Protein AF-A0AAW2QX03-F1 (afdb_monomer_lite)

Organism: NCBI:txid2727403

Radius of gyration: 16.06 Å; chains: 1; bounding box: 40×38×34 Å

Sequence (89 aa):
MEIEKWVIEVNNEVESMPDTLVELEQWKKTCIYRLPAYVTDLDDKAYKPQIVSLGPYHQGKPQLKPMDEHKHRALLHFLKRSEKPLDYM

pLDDT: mean 81.8, std 7.08, range [50.06, 92.44]

InterPro domains:
  IPR004158 Protein of unknown function DUF247, plant [PF03140] (32-84)
  IPR004158 Protein of unknown function DUF247, plant [PTHR31170] (15-84)

Foldseek 3Di:
DVVVVVLVVLQVVLVVDDDCVVVVVVCVVDDDDDDDPVVCVVPVPVPDDQADDDDDPDPPDPSPVVCVVVVSVVVSVVCNVVVHRDDDD

Structure (mmCIF, N/CA/C/O backbone):
data_AF-A0AAW2QX03-F1
#
_entry.id   AF-A0AAW2QX03-F1
#
loop_
_atom_site.group_PDB
_atom_site.id
_atom_site.type_symbol
_atom_site.label_atom_id
_atom_site.label_alt_id
_atom_site.label_comp_id
_atom_site.label_asym_id
_atom_site.label_entity_id
_atom_site.label_seq_id
_atom_site.pdbx_PDB_ins_code
_atom_site.Cartn_x
_atom_site.Cartn_y
_atom_s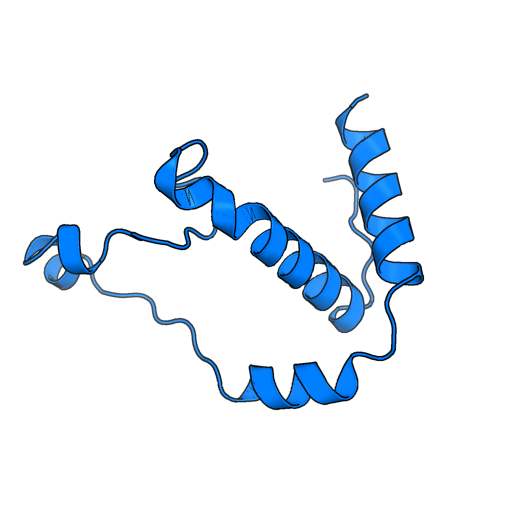ite.Cartn_z
_atom_site.occupancy
_atom_site.B_iso_or_equiv
_atom_site.auth_seq_id
_atom_site.auth_comp_id
_atom_site.auth_asym_id
_atom_site.auth_atom_id
_atom_site.pdbx_PDB_model_num
ATOM 1 N N . MET A 1 1 ? 5.028 19.760 -11.790 1.00 68.50 1 MET A N 1
ATOM 2 C CA . MET A 1 1 ? 4.047 19.572 -10.693 1.00 68.50 1 MET A CA 1
ATOM 3 C C . MET A 1 1 ? 4.470 18.379 -9.842 1.00 68.50 1 MET A C 1
ATOM 5 O O . MET A 1 1 ? 4.966 17.420 -10.411 1.00 68.50 1 MET A O 1
ATOM 9 N N . GLU A 1 2 ? 4.283 18.400 -8.517 1.00 80.69 2 GLU A N 1
ATOM 10 C CA . GLU A 1 2 ? 4.695 17.311 -7.592 1.00 80.69 2 GLU A CA 1
ATOM 11 C C . GLU A 1 2 ? 4.241 15.903 -8.032 1.00 80.69 2 GLU A C 1
ATOM 13 O O . GLU A 1 2 ? 4.973 14.931 -7.877 1.00 80.69 2 GLU A O 1
ATOM 18 N N . ILE A 1 3 ? 3.070 15.805 -8.668 1.00 83.44 3 ILE A N 1
ATOM 19 C CA . ILE A 1 3 ? 2.525 14.547 -9.200 1.00 83.44 3 ILE A CA 1
ATOM 20 C C . ILE A 1 3 ? 3.385 13.991 -10.344 1.00 83.44 3 ILE A C 1
ATOM 22 O O . ILE A 1 3 ? 3.660 12.799 -10.374 1.00 83.44 3 ILE A O 1
ATOM 26 N N . GLU A 1 4 ? 3.853 14.838 -11.264 1.00 84.81 4 GLU A N 1
ATOM 27 C CA . GLU A 1 4 ? 4.662 14.399 -12.414 1.00 84.81 4 GLU A CA 1
ATOM 28 C C . GLU A 1 4 ? 5.992 13.801 -11.958 1.00 84.81 4 GLU A C 1
ATOM 30 O O . GLU A 1 4 ? 6.438 12.788 -12.489 1.00 84.81 4 GLU A O 1
ATOM 35 N N . LYS A 1 5 ? 6.601 14.413 -10.939 1.00 89.06 5 LYS A N 1
ATOM 36 C CA . LYS A 1 5 ? 7.845 13.929 -10.344 1.00 89.06 5 LYS A CA 1
ATOM 37 C C . LYS A 1 5 ? 7.648 12.556 -9.701 1.00 89.06 5 LYS A C 1
ATOM 39 O O . LYS A 1 5 ? 8.459 11.665 -9.930 1.00 89.06 5 L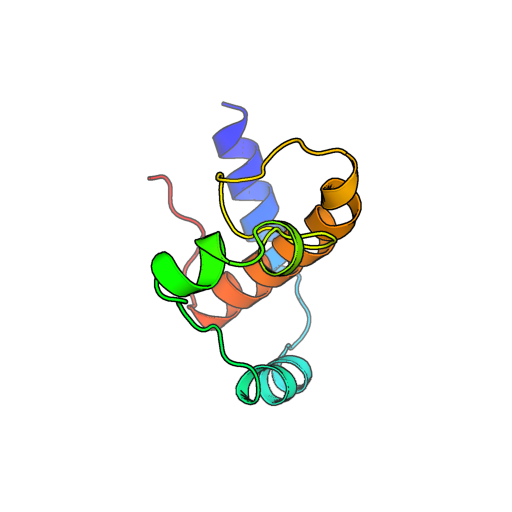YS A O 1
ATOM 44 N N . TRP A 1 6 ? 6.564 12.386 -8.945 1.00 89.62 6 TRP A N 1
ATOM 45 C CA . TRP A 1 6 ? 6.239 11.118 -8.296 1.00 89.62 6 TRP A CA 1
ATOM 46 C C . TRP A 1 6 ? 5.938 9.998 -9.305 1.00 89.62 6 TRP A C 1
ATOM 48 O O . TRP A 1 6 ? 6.414 8.880 -9.140 1.00 89.62 6 TRP A O 1
ATOM 58 N N . VAL A 1 7 ? 5.215 10.293 -10.392 1.00 89.62 7 VAL A N 1
ATOM 59 C CA . VAL A 1 7 ? 4.949 9.314 -11.464 1.00 89.62 7 VAL A CA 1
ATOM 60 C C . VAL A 1 7 ? 6.256 8.814 -12.090 1.00 89.62 7 VAL A C 1
ATOM 62 O O . VAL A 1 7 ? 6.429 7.611 -12.283 1.00 89.62 7 VAL A O 1
ATOM 65 N N . ILE A 1 8 ? 7.194 9.723 -12.374 1.00 90.62 8 ILE A N 1
ATOM 66 C CA . ILE A 1 8 ? 8.513 9.370 -12.920 1.00 90.62 8 ILE A CA 1
ATOM 67 C C . ILE A 1 8 ? 9.289 8.482 -11.938 1.00 90.62 8 ILE A C 1
ATOM 69 O O . ILE A 1 8 ? 9.870 7.481 -12.348 1.00 90.62 8 ILE A O 1
ATOM 73 N N . GLU A 1 9 ? 9.282 8.828 -10.651 1.00 91.94 9 GLU A N 1
ATOM 74 C CA . GLU A 1 9 ? 9.938 8.052 -9.593 1.00 91.94 9 GLU A CA 1
ATOM 75 C C . GLU A 1 9 ? 9.408 6.612 -9.534 1.00 91.94 9 GLU A C 1
ATOM 77 O O . GLU A 1 9 ? 10.191 5.669 -9.635 1.00 91.94 9 GLU A O 1
ATOM 82 N N . VAL A 1 10 ? 8.085 6.434 -9.498 1.00 91.25 10 VAL A N 1
ATOM 83 C CA . VAL A 1 10 ? 7.451 5.107 -9.471 1.00 91.25 10 VAL A CA 1
ATOM 84 C C . VAL A 1 10 ? 7.803 4.282 -10.711 1.00 91.25 10 VAL A C 1
ATOM 86 O O . VAL A 1 10 ? 8.119 3.100 -10.586 1.00 91.25 10 VAL A O 1
ATOM 89 N N . ASN A 1 11 ? 7.772 4.878 -11.906 1.00 91.00 11 ASN A N 1
ATOM 90 C CA . ASN A 1 11 ? 8.100 4.155 -13.138 1.00 91.00 11 ASN A CA 1
ATOM 91 C C . ASN A 1 11 ? 9.565 3.680 -13.141 1.00 91.00 11 ASN A C 1
ATOM 93 O O . ASN A 1 11 ? 9.825 2.517 -13.451 1.00 91.00 11 ASN A O 1
ATOM 97 N N . ASN A 1 12 ? 10.502 4.527 -12.704 1.00 91.31 12 ASN A N 1
ATOM 98 C CA . ASN A 1 12 ? 11.911 4.144 -12.569 1.00 91.31 12 ASN A CA 1
ATOM 99 C C . ASN A 1 12 ? 12.096 2.993 -11.563 1.00 91.31 12 ASN A C 1
ATOM 101 O O . ASN A 1 12 ? 12.894 2.081 -11.782 1.00 91.31 12 ASN A O 1
ATOM 105 N N . GLU A 1 13 ? 11.349 3.005 -10.456 1.00 92.44 13 GLU A N 1
ATOM 106 C CA . GLU A 1 13 ? 11.393 1.923 -9.474 1.00 92.44 13 GLU A CA 1
ATOM 107 C C . GLU A 1 13 ? 10.891 0.593 -10.049 1.00 92.44 13 GLU A C 1
ATOM 109 O O . GLU A 1 13 ? 11.529 -0.439 -9.826 1.00 92.44 13 GLU A O 1
ATOM 114 N N . VAL A 1 14 ? 9.803 0.607 -10.828 1.00 90.00 14 VAL A N 1
ATOM 115 C CA . VAL A 1 14 ? 9.272 -0.587 -11.511 1.00 90.00 14 VAL A CA 1
ATOM 116 C C . VAL A 1 14 ? 10.313 -1.192 -12.453 1.00 90.00 14 VAL A C 1
ATOM 118 O O . VAL A 1 14 ? 10.506 -2.411 -12.440 1.00 90.00 14 VAL A O 1
ATOM 121 N N . GLU A 1 15 ? 11.010 -0.360 -13.229 1.00 87.94 15 GLU A N 1
ATOM 122 C CA . GLU A 1 15 ? 12.082 -0.800 -14.132 1.00 87.94 15 GLU A CA 1
ATOM 123 C C . GLU A 1 15 ? 13.255 -1.432 -13.373 1.00 87.94 15 GLU A C 1
ATOM 125 O O . GLU A 1 15 ? 13.840 -2.416 -13.826 1.00 87.94 15 GLU A O 1
ATOM 130 N N . SER A 1 16 ? 13.569 -0.904 -12.187 1.00 89.25 16 SER A N 1
ATOM 131 C CA . SER A 1 16 ? 14.660 -1.394 -11.341 1.00 89.25 16 SER A CA 1
ATOM 132 C C . SER A 1 16 ? 14.337 -2.683 -10.567 1.00 89.25 16 SER A C 1
ATOM 134 O O . SER A 1 16 ? 15.238 -3.288 -9.980 1.00 89.25 16 SER A O 1
ATOM 136 N N . MET A 1 17 ? 13.070 -3.125 -10.536 1.00 85.12 17 MET A N 1
ATOM 137 C CA . MET A 1 17 ? 12.666 -4.272 -9.719 1.00 85.12 17 MET A CA 1
ATOM 138 C C . MET A 1 17 ? 13.288 -5.591 -10.214 1.00 85.12 17 MET A C 1
ATOM 140 O O . MET A 1 17 ? 13.196 -5.900 -11.408 1.00 85.12 17 MET A O 1
ATOM 144 N N . PRO A 1 18 ? 13.781 -6.457 -9.305 1.00 83.19 18 PRO A N 1
ATOM 145 C CA . PRO A 1 18 ? 14.250 -7.798 -9.650 1.00 83.19 18 PRO A CA 1
ATOM 146 C C . PRO A 1 18 ? 13.104 -8.684 -10.155 1.00 83.19 18 PRO A C 1
ATOM 148 O O . PRO A 1 18 ? 11.928 -8.321 -10.069 1.00 83.19 18 PRO A O 1
ATOM 151 N N . ASP A 1 19 ? 13.430 -9.848 -10.716 1.00 79.12 19 ASP A N 1
ATOM 152 C CA . ASP A 1 19 ? 12.417 -10.816 -11.138 1.00 79.12 19 ASP A CA 1
ATOM 153 C C . ASP A 1 19 ? 11.502 -11.202 -9.957 1.00 79.12 19 ASP A C 1
ATOM 155 O O . ASP A 1 19 ? 11.964 -11.514 -8.861 1.00 79.12 19 ASP A O 1
ATOM 159 N N . THR A 1 20 ? 10.188 -11.137 -10.181 1.00 76.62 20 THR A N 1
ATOM 160 C CA . THR A 1 20 ? 9.155 -11.245 -9.135 1.00 76.62 20 THR A CA 1
ATOM 161 C C . THR A 1 20 ? 8.411 -12.578 -9.159 1.00 76.62 20 THR A C 1
ATOM 163 O O . THR A 1 20 ? 7.474 -12.761 -8.384 1.00 76.62 20 THR A O 1
ATOM 166 N N . LEU A 1 21 ? 8.814 -13.528 -10.016 1.00 75.69 21 LEU A N 1
ATOM 167 C CA . LEU A 1 21 ? 8.117 -14.809 -10.209 1.00 75.69 21 LEU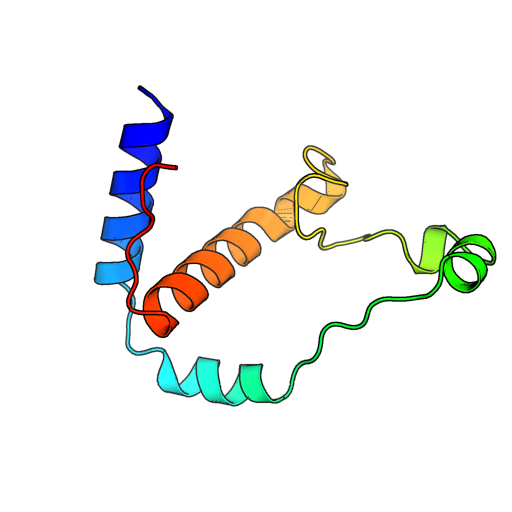 A CA 1
ATOM 168 C C . LEU A 1 21 ? 7.836 -15.564 -8.897 1.00 75.69 21 LEU A C 1
ATOM 170 O O . LEU A 1 21 ? 6.723 -16.051 -8.700 1.00 75.69 21 LEU A O 1
ATOM 174 N N . VAL A 1 22 ? 8.807 -15.600 -7.977 1.00 76.69 22 VAL A N 1
ATOM 175 C CA . VAL A 1 22 ? 8.690 -16.303 -6.684 1.00 76.69 22 VAL A CA 1
ATOM 176 C C . VAL A 1 22 ? 7.627 -15.668 -5.781 1.00 76.69 22 VAL A C 1
ATOM 178 O O . VAL A 1 22 ? 6.793 -16.364 -5.201 1.00 76.69 22 VAL A O 1
ATOM 181 N N . GLU A 1 23 ? 7.605 -14.339 -5.673 1.00 73.06 23 GLU A N 1
ATOM 182 C CA . GLU A 1 23 ? 6.581 -13.636 -4.891 1.00 73.06 23 GLU A CA 1
ATOM 183 C C . GLU A 1 23 ? 5.201 -13.755 -5.550 1.00 73.06 23 GLU A C 1
ATOM 185 O O . GLU A 1 23 ? 4.188 -13.914 -4.866 1.00 73.06 23 GLU A O 1
ATOM 190 N N . LEU A 1 24 ? 5.149 -13.763 -6.883 1.00 73.00 24 LEU A N 1
ATOM 191 C CA . LEU A 1 24 ? 3.909 -13.871 -7.646 1.00 73.00 24 LEU A CA 1
ATOM 192 C C . LEU A 1 24 ? 3.169 -15.188 -7.369 1.00 73.00 24 LEU A C 1
ATOM 194 O O . LEU A 1 24 ? 1.943 -15.193 -7.231 1.00 73.00 24 LEU A O 1
ATOM 198 N N . GLU A 1 25 ? 3.895 -16.303 -7.264 1.00 78.81 25 GLU A N 1
ATOM 199 C CA . GLU A 1 25 ? 3.324 -17.607 -6.906 1.00 78.81 25 GLU A CA 1
ATOM 200 C C . GLU A 1 25 ? 2.723 -17.615 -5.503 1.00 78.81 25 GLU A C 1
ATOM 202 O O . GLU A 1 25 ? 1.644 -18.177 -5.292 1.00 78.81 25 GLU A O 1
ATOM 207 N N . GLN A 1 26 ? 3.378 -16.946 -4.555 1.00 75.62 26 GLN A N 1
ATOM 208 C CA . GLN A 1 26 ? 2.879 -16.830 -3.191 1.00 75.62 26 GLN A CA 1
ATOM 209 C C . GLN A 1 26 ? 1.564 -16.034 -3.141 1.00 75.62 26 GLN A C 1
ATOM 211 O O . GLN A 1 26 ? 0.650 -16.391 -2.396 1.00 75.62 26 GLN A O 1
ATOM 216 N N . TRP A 1 27 ? 1.428 -14.992 -3.966 1.00 73.50 27 TRP A N 1
ATOM 217 C CA . TRP A 1 27 ? 0.266 -14.096 -3.953 1.00 73.50 27 TRP A CA 1
ATOM 218 C C . TRP A 1 27 ? -0.960 -14.666 -4.677 1.00 73.50 27 TRP A C 1
ATOM 220 O O . TRP A 1 27 ? -2.081 -14.253 -4.384 1.00 73.50 27 TRP A O 1
ATOM 230 N N . LYS A 1 28 ? -0.788 -15.655 -5.568 1.00 75.38 28 LYS A N 1
ATOM 231 C CA . LYS A 1 28 ? -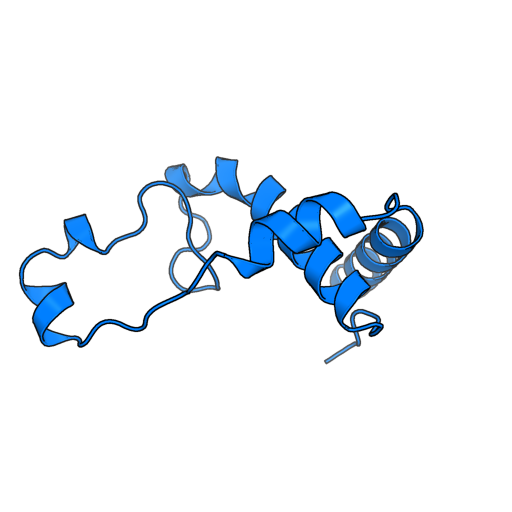1.908 -16.362 -6.227 1.00 75.38 28 LYS A CA 1
ATOM 232 C C . LYS A 1 28 ? -2.844 -17.081 -5.246 1.00 75.38 28 LYS A C 1
ATOM 234 O O . LYS A 1 28 ? -3.947 -17.454 -5.632 1.00 75.38 28 LYS A O 1
ATOM 239 N N . LYS A 1 29 ? -2.418 -17.291 -3.998 1.00 78.38 29 LYS A N 1
ATOM 240 C CA . LYS A 1 29 ? -3.193 -17.983 -2.956 1.00 78.38 29 LYS A CA 1
ATOM 241 C C . LYS A 1 29 ? -4.070 -17.045 -2.116 1.00 78.38 29 LYS A C 1
ATOM 243 O O . LYS A 1 29 ? -4.796 -17.527 -1.250 1.00 78.38 29 LYS A O 1
ATOM 248 N N . THR A 1 30 ? -4.006 -15.733 -2.342 1.00 74.00 30 THR A N 1
ATOM 249 C CA . THR A 1 30 ? -4.659 -14.727 -1.490 1.00 74.00 30 THR A CA 1
ATOM 250 C C . THR A 1 30 ? -5.905 -14.147 -2.164 1.00 74.00 30 THR A C 1
ATOM 252 O O . THR A 1 30 ? -5.885 -13.848 -3.356 1.00 74.00 30 THR A O 1
ATOM 255 N N . CYS A 1 31 ? -6.976 -13.926 -1.395 1.00 73.69 31 CYS A N 1
ATOM 256 C CA . CYS A 1 31 ? -8.240 -13.356 -1.879 1.00 73.69 31 CYS A CA 1
ATOM 257 C C . CYS A 1 31 ? -8.668 -12.141 -1.039 1.00 73.69 31 CYS A C 1
ATOM 259 O O . CYS A 1 31 ? -8.439 -12.111 0.170 1.00 73.69 31 CYS A O 1
ATOM 261 N N . ILE A 1 32 ? -9.336 -11.166 -1.668 1.00 77.31 32 ILE A N 1
ATOM 262 C CA . ILE A 1 32 ? -9.983 -10.020 -1.006 1.00 77.31 32 ILE A CA 1
ATOM 263 C C . ILE A 1 32 ? -11.499 -10.215 -1.095 1.00 77.31 32 ILE A C 1
ATOM 265 O O . ILE A 1 32 ? -12.029 -10.420 -2.185 1.00 77.31 32 ILE A O 1
ATOM 269 N N . TYR A 1 33 ? -12.197 -10.124 0.037 1.00 80.31 33 TYR A N 1
ATOM 270 C CA . TYR A 1 33 ? -13.648 -10.301 0.109 1.00 80.31 33 TYR A CA 1
ATOM 271 C C . TYR A 1 33 ? -14.345 -8.993 0.476 1.00 80.31 33 TYR A C 1
ATOM 273 O O . TYR A 1 33 ? -13.886 -8.252 1.345 1.00 80.31 33 TYR A O 1
ATOM 281 N N . ARG A 1 34 ? -15.489 -8.726 -0.161 1.00 82.25 34 ARG A N 1
ATOM 282 C CA . ARG A 1 34 ? -16.390 -7.638 0.229 1.00 82.25 34 ARG A CA 1
ATOM 283 C C . ARG A 1 34 ? -17.406 -8.169 1.235 1.00 82.25 34 ARG A C 1
ATOM 285 O O . ARG A 1 34 ? -18.141 -9.102 0.923 1.00 82.25 34 ARG A O 1
ATOM 292 N N . LEU A 1 35 ? -17.463 -7.561 2.415 1.00 82.88 35 LEU A N 1
ATOM 293 C CA . LEU A 1 35 ? -18.429 -7.923 3.452 1.00 82.88 35 LEU A CA 1
ATOM 294 C C . LEU A 1 35 ? -19.740 -7.126 3.295 1.00 82.88 35 LEU A C 1
ATOM 296 O O . LEU A 1 35 ? -19.693 -5.959 2.891 1.00 82.88 35 LEU A O 1
ATOM 300 N N . PRO A 1 36 ? -20.910 -7.719 3.602 1.00 86.62 36 PRO A N 1
ATOM 301 C CA . PRO A 1 36 ? -22.171 -6.984 3.694 1.00 86.62 36 PRO A CA 1
ATOM 302 C C . PRO A 1 36 ? -22.185 -5.989 4.866 1.00 86.62 36 PRO A C 1
ATOM 304 O O . PRO A 1 36 ? -21.647 -6.284 5.930 1.00 86.62 36 PRO A O 1
ATOM 307 N N . ALA A 1 37 ? -22.874 -4.852 4.707 1.00 84.00 37 ALA A N 1
ATOM 308 C CA . ALA A 1 37 ? -22.922 -3.788 5.721 1.00 84.00 37 ALA A CA 1
ATOM 309 C C . ALA A 1 37 ? -23.480 -4.260 7.078 1.00 84.00 37 ALA A C 1
ATOM 311 O O . ALA A 1 37 ? -22.920 -3.961 8.126 1.00 84.00 37 ALA A O 1
ATOM 312 N N . TYR A 1 38 ? -24.516 -5.104 7.065 1.00 86.25 38 TYR A N 1
ATOM 313 C CA . TYR A 1 38 ? -25.098 -5.632 8.302 1.00 86.25 38 TYR A CA 1
ATOM 314 C C . TYR A 1 38 ? -24.118 -6.497 9.113 1.00 86.25 38 TYR A C 1
ATOM 316 O O . TYR A 1 38 ? -24.311 -6.665 10.310 1.00 86.25 38 TYR A O 1
ATOM 324 N N . VAL A 1 39 ? -23.081 -7.066 8.481 1.00 84.75 39 VAL A N 1
ATOM 325 C CA . VAL A 1 39 ? -22.028 -7.822 9.178 1.00 84.75 39 VAL A CA 1
ATOM 326 C C . VAL A 1 39 ? -21.058 -6.857 9.849 1.00 84.75 39 VAL A C 1
ATOM 328 O O . VAL A 1 39 ? -20.647 -7.093 10.983 1.00 84.75 39 VAL A O 1
ATOM 331 N N . THR A 1 40 ? -20.721 -5.759 9.168 1.00 81.44 40 THR A N 1
ATOM 332 C CA . THR A 1 40 ? -19.791 -4.757 9.693 1.00 81.44 40 THR A CA 1
ATOM 333 C C . THR A 1 40 ? -20.369 -3.954 10.854 1.00 81.44 40 THR A C 1
ATOM 335 O O . THR A 1 40 ? -19.615 -3.543 11.730 1.00 81.44 40 THR A O 1
ATOM 338 N N . ASP A 1 41 ? -21.693 -3.801 10.908 1.00 82.69 41 ASP A N 1
ATOM 339 C CA . ASP A 1 41 ? -22.391 -3.060 11.965 1.00 82.69 41 ASP A CA 1
ATOM 340 C C . ASP A 1 41 ? -22.455 -3.820 13.305 1.00 82.69 41 ASP A C 1
ATOM 342 O O . ASP A 1 41 ? -22.654 -3.206 14.353 1.00 82.69 41 ASP A O 1
ATOM 346 N N . LEU A 1 42 ? -22.264 -5.147 13.292 1.00 85.25 42 LEU A N 1
ATOM 347 C CA . LEU A 1 42 ? -22.268 -5.979 14.505 1.00 85.25 42 LEU A CA 1
ATOM 348 C C . LEU A 1 42 ? -21.026 -5.754 15.375 1.00 85.25 42 LEU A C 1
ATOM 350 O O . LEU A 1 42 ? -21.118 -5.799 16.600 1.00 85.25 42 LEU A O 1
ATOM 354 N N . ASP A 1 43 ? -19.872 -5.527 14.743 1.00 84.31 43 ASP A N 1
ATOM 355 C CA . ASP A 1 43 ? -18.621 -5.186 15.420 1.00 84.31 43 ASP A CA 1
ATOM 356 C C . ASP A 1 43 ? -17.717 -4.366 14.496 1.00 84.31 43 ASP A C 1
ATOM 358 O O . ASP A 1 43 ? -16.821 -4.872 13.821 1.00 84.31 43 ASP A O 1
ATOM 362 N N . ASP A 1 44 ? -17.926 -3.056 14.509 1.00 79.31 44 ASP A N 1
ATOM 363 C CA . ASP A 1 44 ? -17.148 -2.095 13.729 1.00 79.31 44 ASP A CA 1
ATOM 364 C C . ASP A 1 44 ? -15.626 -2.188 13.987 1.00 79.31 44 ASP A C 1
ATOM 366 O O . ASP A 1 44 ? -14.821 -1.904 13.097 1.00 79.31 44 ASP A O 1
ATOM 370 N N . LYS A 1 45 ? -15.186 -2.639 15.172 1.00 82.50 45 LYS A N 1
ATOM 371 C CA . LYS A 1 45 ? -13.752 -2.790 15.470 1.00 82.50 45 LYS A CA 1
ATOM 372 C C . LYS A 1 45 ? -13.138 -4.013 14.797 1.00 82.50 45 LYS A C 1
ATOM 374 O O . LYS A 1 45 ? -11.965 -3.940 14.427 1.00 82.50 45 LYS A O 1
ATOM 379 N N . ALA A 1 46 ? -13.901 -5.092 14.618 1.00 83.00 46 ALA A N 1
ATOM 380 C CA . ALA A 1 46 ? -13.437 -6.310 13.952 1.00 83.00 46 ALA A CA 1
ATOM 381 C C . ALA A 1 46 ? -13.144 -6.092 12.458 1.00 83.00 46 ALA A C 1
ATOM 383 O O . ALA A 1 46 ? -12.285 -6.767 11.892 1.00 83.00 46 ALA A O 1
ATOM 384 N N . TYR A 1 47 ? -13.828 -5.130 11.830 1.00 80.06 47 TYR A N 1
ATOM 385 C CA . TYR A 1 47 ? -13.723 -4.875 10.389 1.00 80.06 47 TYR A CA 1
ATOM 386 C C . TYR A 1 47 ? -12.990 -3.577 10.045 1.00 80.06 47 TYR A C 1
ATOM 388 O O . TYR A 1 47 ? -12.610 -3.371 8.890 1.00 80.06 47 TYR A O 1
ATOM 396 N N . LYS A 1 48 ? -12.733 -2.711 11.033 1.00 81.75 48 LYS A N 1
ATOM 397 C CA . LYS A 1 48 ? -11.840 -1.567 10.854 1.00 81.75 48 LYS A CA 1
ATOM 398 C C . LYS A 1 48 ? -10.386 -2.022 10.783 1.00 81.75 48 LYS A C 1
ATOM 400 O O . LYS A 1 48 ? -9.919 -2.750 11.663 1.00 81.75 48 LYS A O 1
ATOM 405 N N . PRO A 1 49 ? -9.623 -1.534 9.793 1.00 81.88 49 PRO A N 1
ATOM 406 C CA . PRO A 1 49 ? -8.230 -1.905 9.674 1.00 81.88 49 PRO A CA 1
ATOM 407 C C . PRO A 1 49 ? -7.422 -1.367 10.849 1.00 81.88 49 PRO A C 1
ATOM 409 O O . PRO A 1 49 ? -7.417 -0.166 11.125 1.00 81.88 49 PRO A O 1
ATOM 412 N N . GLN A 1 50 ? -6.720 -2.281 11.513 1.00 80.38 50 GLN A N 1
ATOM 413 C CA . GLN A 1 50 ? -5.805 -1.965 12.609 1.00 80.38 50 GLN A CA 1
ATOM 414 C C . GLN A 1 50 ? -4.380 -1.714 12.101 1.00 80.38 50 GLN A C 1
ATOM 416 O O . GLN A 1 50 ? -3.655 -0.917 12.683 1.00 80.38 50 GLN A O 1
ATOM 421 N N . ILE A 1 51 ? -4.005 -2.382 11.001 1.00 74.69 51 ILE A N 1
ATOM 422 C CA . ILE A 1 51 ? -2.636 -2.400 10.463 1.00 74.69 51 ILE A CA 1
ATOM 423 C C . ILE A 1 51 ? -2.602 -1.883 9.018 1.00 74.69 51 ILE A C 1
ATOM 425 O O . ILE A 1 51 ? -1.755 -1.066 8.674 1.00 74.69 51 ILE A O 1
ATOM 429 N N . VAL A 1 52 ? -3.537 -2.326 8.166 1.00 72.31 52 VAL A N 1
ATOM 430 C CA . VAL A 1 52 ? -3.526 -2.034 6.720 1.00 72.31 52 VAL A CA 1
ATOM 431 C C . VAL A 1 52 ? -4.855 -1.483 6.260 1.00 72.31 52 VAL A C 1
ATOM 433 O O . VAL A 1 52 ? -5.860 -2.176 6.346 1.00 72.31 52 VAL A O 1
ATOM 436 N N . SER A 1 53 ? -4.855 -0.291 5.676 1.00 80.38 53 SER A N 1
ATOM 437 C CA . SER A 1 53 ? -5.968 0.179 4.854 1.00 80.38 53 SER A CA 1
ATOM 438 C C . SER A 1 53 ? -5.580 0.228 3.387 1.00 80.38 53 SER A C 1
ATOM 440 O O . SER A 1 53 ? -4.499 0.695 3.037 1.00 80.38 53 SER A O 1
ATOM 442 N N . LEU A 1 54 ? -6.480 -0.223 2.521 1.00 74.25 54 LEU A N 1
ATOM 443 C CA . LEU A 1 54 ? -6.351 -0.048 1.080 1.00 74.25 54 LEU A CA 1
ATOM 444 C C . LEU A 1 54 ? -7.285 1.083 0.638 1.00 74.25 54 LEU A C 1
ATOM 446 O O . LEU A 1 54 ? -8.461 1.103 1.002 1.00 74.25 54 LEU A O 1
ATOM 450 N N . GLY A 1 55 ? -6.752 2.028 -0.136 1.00 71.00 55 GLY A N 1
ATOM 451 C CA . GLY A 1 55 ? -7.507 3.168 -0.654 1.00 71.00 55 GLY A CA 1
ATOM 452 C C . GLY A 1 55 ? -7.697 4.335 0.334 1.00 71.00 55 GLY A C 1
ATOM 453 O O . GLY A 1 55 ? -7.192 4.313 1.460 1.00 71.00 55 GLY A O 1
ATOM 454 N N . PRO A 1 56 ? -8.426 5.384 -0.089 1.00 74.00 56 PRO A N 1
ATOM 455 C CA . PRO A 1 56 ? -8.461 6.679 0.600 1.00 74.00 56 PRO A CA 1
ATOM 456 C C . PRO A 1 56 ? -9.250 6.664 1.918 1.00 74.00 56 PRO A C 1
ATOM 458 O O . PRO A 1 56 ? -9.096 7.558 2.747 1.00 74.00 56 PRO A O 1
ATOM 461 N N . TYR A 1 57 ? -10.072 5.637 2.154 1.00 67.31 57 TYR A N 1
ATOM 462 C CA . TYR A 1 57 ? -11.032 5.579 3.264 1.00 67.31 57 TYR A CA 1
ATOM 463 C C . TYR A 1 57 ? -10.417 5.701 4.664 1.00 67.31 57 TYR A C 1
ATOM 465 O O . TYR A 1 57 ? -11.095 6.104 5.613 1.00 67.31 57 TYR A O 1
ATOM 473 N N . HIS A 1 58 ? -9.143 5.346 4.827 1.00 73.88 58 HIS A N 1
ATOM 474 C CA . HIS A 1 58 ? -8.457 5.443 6.117 1.00 73.88 58 HIS A CA 1
ATOM 475 C C . HIS A 1 58 ? -7.064 6.066 5.991 1.00 73.88 58 HIS A C 1
ATOM 477 O O . HIS A 1 58 ? -6.148 5.698 6.726 1.00 73.88 58 HIS A O 1
ATOM 483 N N . GLN A 1 59 ? -6.894 6.988 5.047 1.00 74.44 59 GLN A N 1
ATOM 484 C CA . GLN A 1 59 ? -5.636 7.699 4.847 1.00 74.44 59 GLN A CA 1
ATOM 485 C C . GLN A 1 59 ? -5.285 8.585 6.059 1.00 74.44 59 GLN A C 1
ATOM 487 O O . GLN A 1 59 ? -6.162 9.093 6.756 1.00 74.44 59 GLN A O 1
ATOM 492 N N . GLY A 1 60 ? -3.988 8.755 6.333 1.00 76.31 60 GLY A N 1
ATOM 493 C CA . GLY A 1 60 ? -3.480 9.721 7.319 1.00 76.31 60 GLY A CA 1
ATOM 494 C C . GLY A 1 60 ? -3.542 9.287 8.787 1.00 76.31 60 GLY A C 1
ATOM 495 O O . GLY A 1 60 ? -3.044 10.002 9.655 1.00 76.31 60 GLY A O 1
ATOM 496 N N . LYS A 1 61 ? -4.099 8.110 9.090 1.00 84.19 61 LYS A N 1
ATOM 497 C CA . LYS A 1 61 ? -4.138 7.575 10.456 1.00 84.19 61 LYS A CA 1
ATOM 498 C C . LYS A 1 61 ? -2.742 7.101 10.901 1.00 84.19 61 LYS A C 1
ATOM 500 O O . LYS A 1 61 ? -2.169 6.254 10.214 1.00 84.19 61 LYS A O 1
ATOM 505 N N . PRO A 1 62 ? -2.194 7.577 12.040 1.00 86.38 62 PRO A N 1
ATOM 506 C CA . PRO A 1 62 ? -0.834 7.239 12.473 1.00 86.38 62 PRO A CA 1
ATOM 507 C C . PRO A 1 62 ? -0.565 5.736 12.582 1.00 86.38 62 PRO A C 1
ATOM 509 O O . PRO A 1 62 ? 0.496 5.279 12.174 1.00 86.38 62 PRO A O 1
ATOM 512 N N . GLN A 1 63 ? -1.544 4.963 13.057 1.00 85.12 63 GLN A N 1
ATOM 513 C CA . GLN A 1 63 ? -1.417 3.513 13.214 1.00 85.12 63 GLN A CA 1
ATOM 514 C C . GLN A 1 63 ? -1.328 2.747 11.884 1.00 85.12 63 GLN A C 1
ATOM 516 O O . GLN A 1 63 ? -0.934 1.589 11.880 1.00 85.12 63 GLN A O 1
ATOM 521 N N . LEU A 1 64 ? -1.680 3.383 10.760 1.00 85.31 64 LEU A N 1
ATOM 522 C CA . LEU A 1 64 ? -1.680 2.763 9.431 1.00 85.31 64 LEU A CA 1
ATOM 523 C C . LEU A 1 64 ? -0.461 3.156 8.584 1.00 85.31 64 LEU A C 1
ATOM 525 O O . LEU A 1 64 ? -0.245 2.553 7.533 1.00 85.31 64 LEU A O 1
ATOM 529 N N . LYS A 1 65 ? 0.344 4.129 9.041 1.00 84.56 65 LYS A N 1
ATOM 530 C CA . LYS A 1 65 ? 1.573 4.575 8.363 1.00 84.56 65 LYS A CA 1
ATOM 531 C C . LYS A 1 65 ? 2.614 3.473 8.151 1.00 84.56 65 LYS A C 1
ATOM 533 O O . LYS A 1 65 ? 3.194 3.446 7.070 1.00 84.56 65 LYS A O 1
ATOM 538 N N . PRO A 1 66 ? 2.849 2.542 9.103 1.00 87.06 66 PRO A N 1
ATOM 539 C CA . PRO A 1 66 ? 3.839 1.481 8.899 1.00 87.06 66 PRO A CA 1
ATOM 540 C C . PRO A 1 66 ? 3.577 0.621 7.656 1.00 87.06 66 PRO A C 1
ATOM 542 O O . PRO A 1 66 ? 4.473 -0.045 7.158 1.00 87.06 66 PRO A O 1
ATOM 5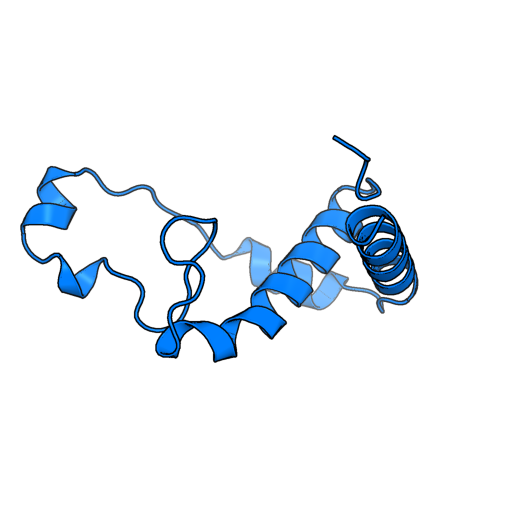45 N N . MET A 1 67 ? 2.346 0.625 7.142 1.00 85.81 67 MET A N 1
ATOM 546 C CA . MET A 1 67 ? 1.966 -0.152 5.973 1.00 85.81 67 MET A CA 1
ATOM 547 C C . MET A 1 67 ? 2.194 0.574 4.643 1.00 85.81 67 MET A C 1
ATOM 549 O O . MET A 1 67 ? 2.053 -0.042 3.590 1.00 85.81 67 MET A O 1
ATOM 553 N N . ASP A 1 68 ? 2.523 1.866 4.649 1.00 85.44 68 ASP A N 1
ATOM 554 C CA . ASP A 1 68 ? 2.672 2.636 3.411 1.00 85.44 68 ASP A CA 1
ATOM 555 C C . ASP A 1 68 ? 3.809 2.080 2.529 1.00 85.44 68 ASP A C 1
ATOM 557 O O . ASP A 1 68 ? 3.628 1.965 1.318 1.00 85.44 68 ASP A O 1
ATOM 561 N N . GLU A 1 69 ? 4.898 1.577 3.123 1.00 86.44 69 GLU A N 1
ATOM 562 C CA . GLU A 1 69 ? 5.973 0.871 2.399 1.00 86.44 69 GLU A CA 1
ATOM 563 C C . GLU A 1 69 ? 5.471 -0.385 1.667 1.00 86.44 69 GLU A C 1
ATOM 565 O O . GLU A 1 69 ? 5.860 -0.675 0.535 1.00 86.44 69 GLU A O 1
ATOM 570 N N . HIS A 1 70 ? 4.569 -1.141 2.292 1.00 85.06 70 HIS A N 1
ATOM 571 C CA . HIS A 1 70 ? 3.991 -2.339 1.688 1.00 85.06 70 HIS A CA 1
ATOM 572 C C . HIS A 1 70 ? 2.949 -2.005 0.617 1.00 85.06 70 HIS A C 1
ATOM 574 O O . HIS A 1 70 ? 2.839 -2.741 -0.364 1.00 85.06 70 HIS A O 1
ATOM 580 N N . LYS A 1 71 ? 2.204 -0.899 0.764 1.00 85.75 71 LYS A N 1
ATOM 581 C CA . LYS A 1 71 ? 1.304 -0.397 -0.289 1.00 85.75 71 LYS A CA 1
ATOM 582 C C . LYS A 1 71 ? 2.099 0.015 -1.519 1.00 85.75 71 LYS A C 1
ATOM 584 O O . LYS A 1 71 ? 1.707 -0.332 -2.629 1.00 85.75 71 LYS A O 1
ATOM 589 N N . HIS A 1 72 ? 3.223 0.697 -1.306 1.00 88.25 72 HIS A N 1
ATOM 590 C CA . HIS A 1 72 ? 4.146 1.073 -2.369 1.00 88.25 72 HIS A CA 1
ATOM 591 C C . HIS A 1 72 ? 4.699 -0.163 -3.081 1.00 88.25 72 HIS A C 1
ATOM 593 O O . HIS A 1 72 ? 4.541 -0.304 -4.289 1.00 88.25 72 HIS A O 1
ATOM 599 N N . ARG A 1 73 ? 5.202 -1.150 -2.328 1.00 87.56 73 ARG A N 1
ATOM 600 C CA . ARG A 1 73 ? 5.646 -2.432 -2.898 1.00 87.56 73 ARG A CA 1
ATOM 601 C C . ARG A 1 73 ? 4.547 -3.118 -3.717 1.00 87.56 73 ARG A C 1
ATOM 603 O O . ARG A 1 73 ? 4.796 -3.564 -4.833 1.00 87.56 73 ARG A O 1
ATOM 610 N N . ALA A 1 74 ? 3.323 -3.183 -3.190 1.00 85.88 74 ALA A N 1
ATOM 611 C CA . ALA A 1 74 ? 2.186 -3.780 -3.887 1.00 85.88 74 ALA A CA 1
ATOM 612 C C . ALA A 1 74 ? 1.832 -3.041 -5.191 1.00 85.88 74 ALA A C 1
ATOM 614 O O . ALA A 1 74 ? 1.497 -3.698 -6.178 1.00 85.88 74 ALA A O 1
ATOM 615 N N . LEU A 1 75 ? 1.933 -1.705 -5.211 1.00 88.44 75 LEU A N 1
ATOM 616 C CA . LEU A 1 75 ? 1.767 -0.893 -6.419 1.00 88.44 75 LEU A CA 1
ATOM 617 C C . LEU A 1 75 ? 2.807 -1.271 -7.479 1.00 88.44 75 LEU A C 1
ATOM 619 O O . LEU A 1 75 ? 2.426 -1.572 -8.609 1.00 88.44 75 LEU A O 1
ATOM 623 N N . LEU A 1 76 ? 4.090 -1.330 -7.112 1.00 89.75 76 LEU A N 1
ATOM 624 C CA . LEU A 1 76 ? 5.161 -1.678 -8.050 1.00 89.75 76 LEU A CA 1
ATOM 625 C C . LEU A 1 76 ? 4.946 -3.072 -8.665 1.00 89.75 76 LEU A C 1
ATOM 627 O O . LEU A 1 76 ? 5.004 -3.229 -9.884 1.00 89.75 76 LEU A O 1
ATOM 631 N N . HIS A 1 77 ? 4.594 -4.075 -7.849 1.00 86.88 77 HIS A N 1
ATOM 632 C CA . HIS A 1 77 ? 4.261 -5.415 -8.355 1.00 86.88 77 HIS A CA 1
ATOM 633 C C . HIS A 1 77 ? 3.039 -5.420 -9.273 1.00 86.88 77 HIS A C 1
ATOM 635 O O . HIS A 1 77 ? 3.000 -6.171 -10.250 1.00 86.88 77 HIS A O 1
ATOM 641 N N . PHE A 1 78 ? 2.020 -4.619 -8.957 1.00 86.62 78 PHE A N 1
ATOM 642 C CA . PHE A 1 78 ? 0.831 -4.512 -9.790 1.00 86.62 78 PHE A CA 1
ATOM 643 C C . PHE A 1 78 ? 1.166 -3.939 -11.169 1.00 86.62 78 PHE A C 1
ATOM 645 O O . PHE A 1 78 ? 0.744 -4.524 -12.165 1.00 86.62 78 PHE A O 1
ATOM 652 N N . LEU A 1 79 ? 1.937 -2.849 -11.223 1.00 88.81 79 LEU A N 1
ATOM 653 C CA . LEU A 1 79 ? 2.374 -2.209 -12.469 1.00 88.81 79 LEU A CA 1
ATOM 654 C C . LEU A 1 79 ? 3.275 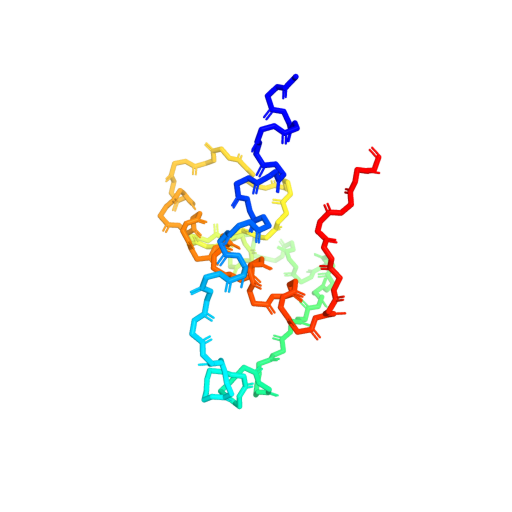-3.135 -13.289 1.00 88.81 79 LEU A C 1
ATOM 656 O O . LEU A 1 79 ? 3.035 -3.346 -14.475 1.00 88.81 79 LEU A O 1
ATOM 660 N N . LYS A 1 80 ? 4.244 -3.790 -12.638 1.00 87.19 80 LYS A N 1
ATOM 661 C CA . LYS A 1 80 ? 5.127 -4.761 -13.294 1.00 87.19 80 LYS A CA 1
ATOM 662 C C . LYS A 1 80 ? 4.350 -5.917 -13.927 1.00 87.19 80 LYS A C 1
ATOM 664 O O . LYS A 1 80 ? 4.635 -6.308 -15.051 1.00 87.19 80 LYS A O 1
ATOM 669 N N . ARG A 1 81 ? 3.348 -6.457 -13.223 1.00 85.69 81 ARG A N 1
ATOM 670 C CA . ARG A 1 81 ? 2.506 -7.558 -13.723 1.00 85.69 81 ARG A CA 1
ATOM 671 C C . ARG A 1 81 ? 1.512 -7.116 -14.796 1.00 85.69 81 ARG A C 1
ATOM 673 O O . ARG A 1 81 ? 1.129 -7.933 -15.625 1.00 85.69 81 ARG A O 1
ATOM 680 N N . SER A 1 82 ? 1.014 -5.883 -14.726 1.00 86.31 82 SER A N 1
ATOM 681 C CA . SER A 1 82 ? 0.054 -5.372 -15.707 1.00 86.31 82 SER A CA 1
ATOM 682 C C . SER A 1 82 ? 0.720 -4.949 -17.014 1.00 86.31 82 SER A C 1
ATOM 684 O O . SER A 1 82 ? -0.003 -4.726 -17.983 1.00 86.31 82 SER A O 1
ATOM 686 N N . GLU A 1 83 ? 2.057 -4.849 -17.028 1.00 84.25 83 GLU A N 1
ATOM 687 C CA . GLU A 1 83 ? 2.868 -4.347 -18.145 1.00 84.25 83 GLU A CA 1
ATOM 688 C C . GLU A 1 83 ? 2.433 -2.942 -18.589 1.00 84.25 83 GLU A C 1
ATOM 690 O O . GLU A 1 83 ? 2.578 -2.559 -19.750 1.00 84.25 83 GLU A O 1
ATOM 695 N N . LYS A 1 84 ? 1.866 -2.167 -17.657 1.00 81.81 84 LYS A N 1
ATOM 696 C CA . LYS A 1 84 ? 1.404 -0.804 -17.905 1.00 81.81 84 LYS A CA 1
ATOM 697 C C . LYS A 1 84 ? 2.170 0.174 -17.026 1.00 81.81 84 LYS A C 1
ATOM 699 O O . LYS A 1 84 ? 2.233 -0.047 -15.812 1.00 81.81 84 LYS A O 1
ATOM 704 N N . PRO A 1 85 ? 2.714 1.255 -17.609 1.00 78.75 85 PRO A N 1
ATOM 705 C CA . PRO A 1 85 ? 3.247 2.343 -16.814 1.00 78.75 85 PRO A CA 1
ATOM 706 C C . PRO A 1 85 ? 2.115 3.013 -16.032 1.00 78.75 85 PRO A C 1
ATOM 708 O O . PRO A 1 85 ? 0.927 2.867 -16.341 1.00 78.75 85 PRO A O 1
ATOM 711 N N . LEU A 1 86 ? 2.489 3.754 -14.996 1.00 84.44 86 LEU A N 1
ATOM 712 C CA . LEU A 1 86 ? 1.541 4.618 -14.317 1.00 84.44 86 LEU A CA 1
ATOM 713 C C . LEU A 1 86 ? 1.239 5.818 -15.236 1.00 84.44 86 LEU A C 1
ATOM 715 O O . LEU A 1 86 ? 2.091 6.687 -15.414 1.00 84.44 86 LEU A O 1
ATOM 719 N N . ASP A 1 87 ? 0.056 5.829 -15.855 1.00 78.06 87 ASP A N 1
ATOM 720 C CA . ASP A 1 87 ? -0.379 6.894 -16.768 1.00 78.06 87 ASP A CA 1
ATOM 721 C C . ASP A 1 87 ? -0.857 8.148 -16.011 1.00 78.06 87 ASP A C 1
ATOM 723 O O . ASP A 1 87 ? -1.374 8.073 -14.892 1.00 78.06 87 ASP A O 1
ATOM 727 N N . TYR A 1 88 ? -0.731 9.312 -16.654 1.00 61.75 88 TYR A N 1
ATOM 728 C CA . TYR A 1 88 ? -1.359 10.557 -16.210 1.00 61.75 88 TYR A CA 1
ATOM 729 C C . TYR A 1 88 ? -2.875 10.439 -16.420 1.00 61.75 88 TYR A C 1
ATOM 731 O O . TYR A 1 88 ? -3.337 10.410 -17.561 1.00 61.75 88 TYR A O 1
ATOM 739 N N . MET A 1 89 ? -3.641 10.324 -15.335 1.00 50.06 89 MET A N 1
ATOM 740 C CA . MET A 1 89 ? -5.105 10.393 -15.379 1.00 50.06 89 MET A CA 1
ATOM 741 C C . MET A 1 89 ? -5.581 11.844 -15.419 1.00 50.06 89 MET A C 1
ATOM 743 O O . MET A 1 89 ? -4.985 12.671 -14.690 1.00 50.06 89 MET A O 1
#

Secondary structure (DSSP, 8-state):
-HHHHHHHHHHHHHHHPPP-HHHHHHHTT----PPPHHHHTT-HHHHS-SS---SGGGTT-GGGGGGHHHHHHHHHHHHHHHT------

=== Feature glossary ===
Legend for the data blocks above and below:

— What the protein is —

The amino-acid sequence is the protein's primary structure: the linear order of residues from the N-terminus to the C-terminus, written in one-letter code. Everything else here — the 3D coordinates, the secondary structure, the domain annotations — is ultimately a consequence of this string.

Database cross-references. InterPro integrates a dozen domain/family signature databases into unified entries with residue-range hits. GO terms attach function/process/location labels with evidence codes. CATH codes position the fold in a four-level structural taxonomy. Organism is the NCBI-taxonomy species name.

— Where its atoms are —

The mmCIF block holds the 3D Cartesian coordinates of each backbone atom (N, Cα, C, O) in ångströms. mmCIF is the PDB's canonical archive format — a tagged-loop text representation of the atomic model.

The six renders are orthographic views along the three Cartesian axes in both directions. Representation (cartoon, sticks, or surface) and color scheme (sequence-rainbow or by-chain) vary across proteins so the training set covers all the common visualization conventions.

— Local backbone conformation —

Secondary structure is the local, repeating backbone conformation. DSSP classifies it into eight states by reading the hydrogen-bond network: three helix types (H, G, I), two β types (E, B), two non-regular types (T, S), and unstructured coil (-).

SS3 is a coarse helix/strand/coil call (letters a/b/c) made by the P-SEA algorithm from inter-Cα distances and dihedrals. It is less detailed than DSSP but needs only Cα positions.

Backbone dihedral angles. Every residue except chain termini has a φ (preceding-C → N → Cα → C) and a ψ (N → Cα → C → next-N). They are reported in degrees following the IUPAC sign convention. Secondary structure is essentially a statement about which (φ, ψ) basin each residue occupies.

— Global shape and packing —

The geometric summary reports three shape descriptors. Rg (radius of gyration) measures how spread out the Cα atoms are about their centre of mass; compact globular proteins have small Rg, elongated or unfolded ones large. Cα contacts (<8 Å, |i−j|>4) count long-range residue pairs in spatial proximity — high for tightly packed folds, near zero for rods or random coil. The bounding-box extents give the protein's footprint along x, y, z in Å.

Solvent accessibility: the surface area of each residue that a 1.4 Å water probe can touch, in Å². When only backbone atoms are present the absolute values are lower than full-atom SASA (side chains contribute most of the area) and are flagged as backbone-only.

Plot images: a contact map (which residues are close in 3D, as an N×N binary image), a Ramachandran scatter (backbone torsion angles, revealing secondary-structure composition at a glance), and — for AlphaFold structures — a PAE heatmap (pairwise prediction confidence).

— Structural neighborhood —

Foldseek's 3Di representation compresses backbone geometry into a per-residue letter drawn from a learned twenty-state alphabet. It captures the tertiary interaction pattern around each residue — which residues are packed against it in space, regardless of where they are in sequence.

Structural nearest neighbors (via Foldseek easy-search vs the PDB). Reported per hit: target PDB id, E-value, and alignment TM-score. A TM-score above ~0.5 is the conventional threshold for 'same fold'.

— Confidence and disorder —

pLDDT (predicted Local Distance Difference Test) is AlphaFold's per-residue confidence score, ranging from 0 to 100. Values above 90 indicate high confidence (typically well-packed cores); 70–90 is confident; 50–70 low confidence; below 50 usually means the region is disordered or the prediction is unreliable there. AlphaFold stores pLDDT in the mmCIF B-factor column.

For experimental (PDB) structures, the B-factor (temperature factor) quantifies the positional spread of each atom in the crystal — a combination of thermal vibration and static disorder — in units of Å². High B-factors mark flexible loops or poorly resolved regions; low B-factors mark the rigid, well-ordered core.

Predicted Aligned Error (PAE) is an AlphaFold confidence matrix: entry (i, j) is the expected error in the position of residue j, in ångströms, when the prediction is superimposed on the true structure at residue i. Low PAE within a block of residues means that block is internally rigid and well-predicted; high PAE between two blocks means their relative placement is uncertain even if each block individually is confident.